Protein AF-A0A9E1QQD1-F1 (afdb_monomer)

Secondary structure (DSSP, 8-state):
--TT---GGGGGGHHHHHHHHHHHHHTT--HHHHHHHHHHT-TT--------SSHHHHHHHHHHTT----GGGGGGG----HHHH-GGG---

Solvent-accessible surface area (backbone atoms only — not comparable to full-atom values): 5832 Å² total; per-residue (Å²): 135,69,92,89,67,76,54,78,75,50,55,91,50,40,68,41,56,50,48,50,54,48,53,18,55,78,69,77,38,52,68,63,28,45,57,49,7,30,56,70,46,37,87,87,57,91,76,85,88,81,89,71,93,47,70,65,55,49,48,55,51,60,60,24,68,74,45,86,38,69,42,85,81,51,63,86,52,66,74,86,57,54,65,78,71,35,76,91,62,53,79,124

Foldseek 3Di:
DPPPDDDPLCVVLVVLVVVLVVVCVVVVHDSLLAVLLLLVQDPPDPDDDDDDDDPVVVVVNVVSNVHHDNNVVSPVSDDPDCCPVPPVNDPD

pLDDT: mean 92.02, std 9.89, range [46.66, 97.88]

Nearest PDB structures (foldseek):
  8jwk-assembly2_K  TM=8.155E-01  e=8.364E-02  Streptomyces xinghaiensis
  8jwk-assembly1_H  TM=8.516E-01  e=1.275E-01  Streptomyces xinghaiensis
  8jwo-ass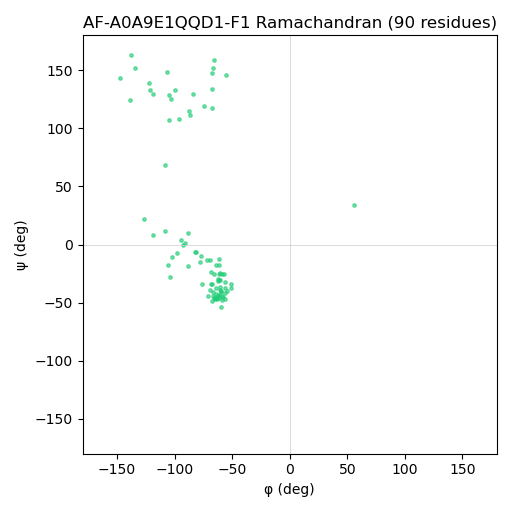embly1_E  TM=8.115E-01  e=1.130E-01  Streptomyces xinghaiensis
  7utf-assembly2_B  TM=6.924E-01  e=9.435E-02  Rhizobium leguminosarum
  8hwn-assembly3_C  TM=7.086E-01  e=4.800E-01  Devosia

Radius of gyration: 14.03 Å; Cα contacts (8 Å, |Δi|>4): 63; chains: 1; bounding box: 34×28×32 Å

Sequence (92 aa):
MPRTSIPTYFLPIKEKIELFSKSAQELSLSKLELALGYVMGINEIDKIVVGVNTIEQLREIIEATQVKVNPMKFTDVSIDDQSYTNPSLWKI

Mean predicted aligned error: 3.93 Å

Structure (mmCIF, N/CA/C/O backbone):
data_AF-A0A9E1QQD1-F1
#
_entry.id   AF-A0A9E1QQD1-F1
#
loop_
_atom_site.group_PDB
_atom_site.id
_atom_site.type_symbol
_atom_site.label_atom_id
_atom_site.label_alt_id
_atom_site.label_comp_id
_atom_site.label_asym_id
_atom_site.label_entity_id
_atom_site.label_seq_id
_atom_site.pdbx_PDB_ins_code
_atom_site.Cartn_x
_atom_site.Cartn_y
_atom_site.Cartn_z
_atom_site.occupancy
_atom_site.B_iso_or_equiv
_atom_site.auth_seq_id
_atom_site.auth_comp_id
_atom_site.auth_asym_id
_atom_site.auth_atom_id
_atom_site.pdbx_PDB_model_num
ATOM 1 N N . MET A 1 1 ? 6.382 6.402 6.580 1.00 47.22 1 MET A N 1
ATOM 2 C CA . MET A 1 1 ? 7.759 6.475 6.033 1.00 47.22 1 MET A CA 1
ATOM 3 C C . MET A 1 1 ? 8.151 7.921 5.757 1.00 47.22 1 MET A C 1
ATOM 5 O O . MET A 1 1 ? 7.476 8.543 4.936 1.00 47.22 1 MET A O 1
ATOM 9 N N . PRO A 1 2 ? 9.203 8.443 6.411 1.00 46.66 2 PRO A N 1
ATOM 10 C CA . PRO A 1 2 ? 9.857 9.688 6.013 1.00 46.66 2 PRO A CA 1
ATOM 11 C C . PRO A 1 2 ? 10.585 9.525 4.664 1.00 46.66 2 PRO A C 1
ATOM 13 O O . PRO A 1 2 ? 11.085 8.444 4.351 1.00 46.66 2 PRO A O 1
ATOM 16 N N . ARG A 1 3 ? 10.643 10.599 3.862 1.00 47.12 3 ARG A N 1
ATOM 17 C CA . ARG A 1 3 ? 11.154 10.611 2.468 1.00 47.12 3 ARG A CA 1
ATOM 18 C C . ARG A 1 3 ? 12.633 10.203 2.320 1.00 47.12 3 ARG A C 1
ATOM 20 O O . ARG A 1 3 ? 13.083 9.920 1.219 1.00 47.12 3 ARG A O 1
ATOM 27 N N . THR A 1 4 ? 13.384 10.133 3.418 1.00 52.62 4 THR A N 1
ATOM 28 C CA . THR A 1 4 ? 14.821 9.806 3.467 1.00 52.62 4 THR A CA 1
ATOM 29 C C . THR A 1 4 ? 15.139 8.307 3.576 1.00 52.62 4 THR A C 1
ATOM 31 O O . THR A 1 4 ? 16.291 7.958 3.799 1.00 52.62 4 THR A O 1
ATOM 34 N N . SER A 1 5 ? 14.155 7.412 3.423 1.00 73.25 5 SER A N 1
ATOM 35 C CA . SER A 1 5 ? 14.302 5.975 3.736 1.00 73.25 5 SER A CA 1
ATOM 36 C C . SER A 1 5 ? 14.113 5.007 2.562 1.00 73.25 5 SER A C 1
ATOM 38 O O . SER A 1 5 ? 14.067 3.805 2.794 1.00 73.25 5 SER A O 1
ATOM 40 N N . ILE A 1 6 ? 13.996 5.489 1.316 1.00 84.88 6 ILE A N 1
ATOM 41 C CA . ILE A 1 6 ? 13.829 4.604 0.149 1.00 84.88 6 ILE A CA 1
ATOM 42 C C . ILE A 1 6 ? 15.179 3.934 -0.174 1.00 84.88 6 ILE A C 1
ATOM 44 O O . ILE A 1 6 ? 16.131 4.655 -0.486 1.00 84.88 6 ILE A O 1
ATOM 48 N N . PRO A 1 7 ? 15.285 2.590 -0.130 1.00 91.06 7 PRO A N 1
ATOM 49 C CA . PRO A 1 7 ? 16.504 1.883 -0.519 1.00 91.06 7 PRO A CA 1
ATOM 50 C C . PRO A 1 7 ? 16.958 2.232 -1.941 1.00 91.06 7 PRO A C 1
ATOM 52 O O . PRO A 1 7 ? 16.126 2.387 -2.836 1.00 91.06 7 PRO A O 1
ATOM 55 N N . THR A 1 8 ? 18.278 2.266 -2.175 1.00 93.19 8 THR A N 1
ATOM 56 C CA . THR A 1 8 ? 18.878 2.535 -3.500 1.00 93.19 8 THR A CA 1
ATOM 57 C C . THR A 1 8 ? 18.291 1.638 -4.592 1.00 93.19 8 THR A C 1
ATOM 59 O O . THR A 1 8 ? 18.090 2.080 -5.721 1.00 93.19 8 THR A O 1
ATOM 62 N N . TYR A 1 9 ? 17.949 0.398 -4.227 1.00 94.56 9 TYR A N 1
ATOM 63 C CA . TYR A 1 9 ? 17.279 -0.577 -5.083 1.00 94.56 9 TYR A CA 1
ATOM 64 C C . TYR A 1 9 ? 16.008 -0.037 -5.761 1.00 94.56 9 TYR A C 1
ATOM 66 O O . TYR A 1 9 ? 15.770 -0.333 -6.925 1.00 94.56 9 TYR A O 1
ATOM 74 N N . PHE A 1 10 ? 15.221 0.797 -5.072 1.00 94.31 10 PHE A N 1
ATOM 75 C CA . PHE A 1 10 ? 13.956 1.340 -5.581 1.00 94.31 10 PHE A CA 1
ATOM 76 C C . PHE A 1 10 ? 14.086 2.720 -6.239 1.00 94.31 10 PHE A C 1
ATOM 78 O O . PHE A 1 10 ? 13.082 3.295 -6.658 1.00 94.31 10 PHE A O 1
ATOM 85 N N . LEU A 1 11 ? 15.298 3.275 -6.366 1.00 93.56 11 LEU A N 1
ATOM 86 C CA . LEU A 1 11 ? 15.492 4.560 -7.048 1.00 93.56 11 LEU A CA 1
ATOM 87 C C . LEU A 1 11 ? 14.959 4.594 -8.489 1.00 93.56 11 LEU A C 1
ATOM 89 O O . LEU A 1 11 ? 14.388 5.627 -8.842 1.00 93.56 11 LEU A O 1
ATOM 93 N N . PRO A 1 12 ? 15.054 3.519 -9.302 1.00 95.38 12 PRO A N 1
ATOM 94 C CA . PRO A 1 12 ? 14.509 3.537 -10.660 1.00 95.38 12 PRO A CA 1
ATOM 95 C C . PR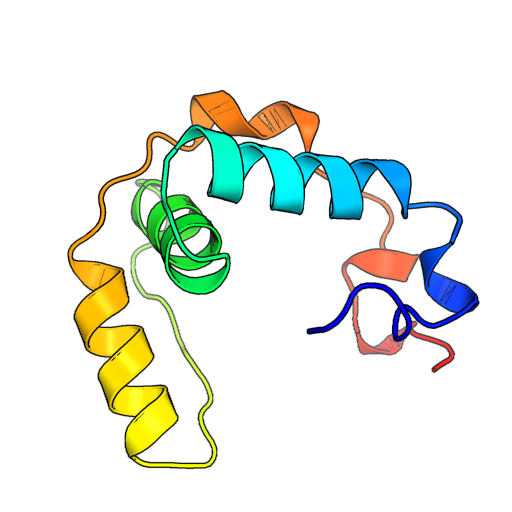O A 1 12 ? 12.994 3.771 -10.724 1.00 95.38 12 PRO A C 1
ATOM 97 O O . PRO A 1 12 ? 12.501 4.279 -11.723 1.00 95.38 12 PRO A O 1
ATOM 100 N N . ILE A 1 13 ? 12.257 3.443 -9.658 1.00 94.75 13 ILE A N 1
ATOM 101 C CA . ILE A 1 13 ? 10.801 3.640 -9.568 1.00 94.75 13 ILE A CA 1
ATOM 102 C C . ILE A 1 13 ? 10.408 4.767 -8.608 1.00 94.75 13 ILE A C 1
ATOM 104 O O . ILE A 1 13 ? 9.232 4.922 -8.271 1.00 94.75 13 ILE A O 1
ATOM 108 N N . LYS A 1 14 ? 11.374 5.577 -8.157 1.00 93.38 14 LYS A N 1
ATOM 109 C CA . LYS A 1 14 ? 11.142 6.644 -7.176 1.00 93.38 14 LYS A CA 1
ATOM 110 C C . LYS A 1 14 ? 10.033 7.599 -7.610 1.00 93.38 14 LYS A C 1
ATOM 112 O O . LYS A 1 14 ? 9.218 7.989 -6.783 1.00 93.38 14 LYS A O 1
ATOM 117 N N . GLU A 1 15 ? 9.971 7.947 -8.892 1.00 93.44 15 GLU A N 1
ATOM 118 C CA . GLU A 1 15 ? 8.942 8.848 -9.421 1.00 93.44 15 GLU A CA 1
ATOM 119 C C . GLU A 1 15 ? 7.525 8.304 -9.206 1.00 93.44 15 GLU A C 1
ATOM 121 O O . GLU A 1 15 ? 6.645 9.053 -8.790 1.00 93.44 15 GLU A O 1
ATOM 126 N N . LYS A 1 16 ? 7.309 6.994 -9.391 1.00 93.69 16 LYS A N 1
ATOM 127 C CA . LYS A 1 16 ? 6.017 6.338 -9.129 1.00 93.69 16 LYS A CA 1
ATOM 128 C C . LYS A 1 16 ? 5.671 6.350 -7.635 1.00 93.69 16 LYS A C 1
ATOM 130 O O . LYS A 1 16 ? 4.530 6.627 -7.273 1.00 93.69 16 LYS A O 1
ATOM 135 N N . ILE A 1 17 ? 6.657 6.115 -6.763 1.00 92.69 17 ILE A N 1
ATOM 136 C CA . ILE A 1 17 ? 6.485 6.152 -5.297 1.00 92.69 17 ILE A CA 1
ATOM 137 C C . ILE A 1 17 ? 6.119 7.567 -4.813 1.00 92.69 17 ILE A C 1
ATOM 139 O O . ILE A 1 17 ? 5.248 7.739 -3.949 1.00 92.69 17 ILE A O 1
ATOM 143 N N . GLU A 1 18 ? 6.776 8.590 -5.361 1.00 93.19 18 GLU A N 1
ATOM 144 C CA . GLU A 1 18 ? 6.477 9.990 -5.052 1.00 93.19 18 GLU A CA 1
ATOM 145 C C . GLU A 1 18 ? 5.120 10.408 -5.625 1.00 93.19 18 GLU A C 1
ATOM 147 O O . GLU A 1 18 ? 4.360 11.076 -4.927 1.00 93.19 18 GLU A O 1
ATOM 152 N N . LEU A 1 19 ? 4.768 9.958 -6.835 1.00 94.25 19 LEU A N 1
ATOM 153 C CA . LEU A 1 19 ? 3.448 10.191 -7.423 1.00 94.25 19 LEU A CA 1
ATOM 154 C C . LEU A 1 19 ? 2.340 9.608 -6.541 1.00 94.25 19 LEU A C 1
ATOM 156 O O . LEU A 1 19 ? 1.418 10.330 -6.182 1.00 94.25 19 LEU A O 1
ATOM 160 N N . PHE A 1 20 ? 2.478 8.357 -6.093 1.00 94.44 20 PHE A N 1
ATOM 161 C CA . PHE A 1 20 ? 1.551 7.741 -5.138 1.00 94.44 20 PHE A CA 1
ATOM 162 C C . PHE A 1 20 ? 1.424 8.558 -3.843 1.00 94.44 20 PHE A C 1
ATOM 164 O O . PHE A 1 20 ? 0.320 8.837 -3.370 1.00 94.44 20 PHE A O 1
ATOM 171 N N . SER A 1 21 ? 2.556 8.986 -3.276 1.00 93.62 21 SER A N 1
ATOM 172 C CA . SER A 1 21 ? 2.564 9.791 -2.049 1.00 93.62 21 SER A CA 1
ATOM 173 C C . SER A 1 21 ? 1.887 11.151 -2.250 1.00 93.62 21 SER A C 1
ATOM 175 O O . SER A 1 21 ? 1.178 11.622 -1.360 1.00 93.62 21 SER A O 1
ATOM 177 N N . LYS A 1 22 ? 2.077 11.770 -3.421 1.00 94.25 22 LYS A N 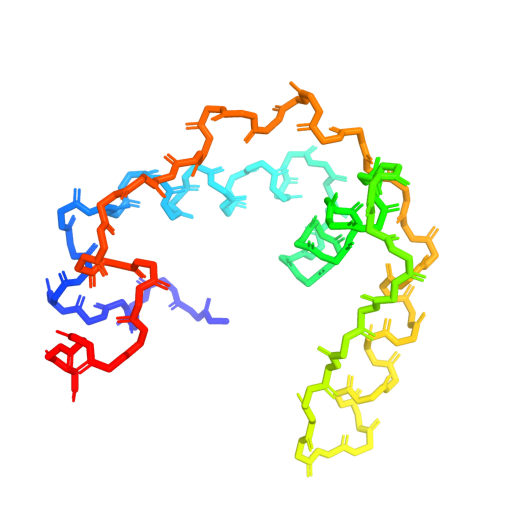1
ATOM 178 C CA . LYS A 1 22 ? 1.428 13.024 -3.807 1.00 94.25 22 LYS A CA 1
ATOM 179 C C . LYS A 1 22 ? -0.077 12.837 -3.982 1.00 94.25 22 LYS A C 1
ATOM 181 O O . LYS A 1 22 ? -0.835 13.639 -3.454 1.00 94.25 22 LYS A O 1
ATOM 186 N N . SER A 1 23 ? -0.512 11.762 -4.638 1.00 94.75 23 SER A N 1
ATOM 187 C CA . SER A 1 23 ? -1.933 11.446 -4.813 1.00 94.75 23 SER A CA 1
ATOM 188 C C . SER A 1 23 ? -2.656 11.259 -3.478 1.00 94.75 23 SER A C 1
ATOM 190 O O . SER A 1 23 ? -3.767 11.755 -3.313 1.00 94.75 23 SER A O 1
ATOM 192 N N . ALA A 1 24 ? -2.022 10.606 -2.498 1.00 94.75 24 ALA A N 1
ATOM 193 C CA . ALA A 1 24 ? -2.581 10.499 -1.148 1.00 94.75 24 ALA A CA 1
ATOM 194 C C . ALA A 1 24 ? -2.753 11.887 -0.509 1.00 94.75 24 ALA A C 1
ATOM 196 O O . ALA A 1 24 ? -3.824 12.215 -0.002 1.00 94.75 24 ALA A O 1
ATOM 197 N N . GLN A 1 25 ? -1.728 12.739 -0.619 1.00 95.25 25 GLN A N 1
ATOM 198 C CA . GLN A 1 25 ? -1.759 14.099 -0.087 1.00 95.25 25 GLN A CA 1
ATOM 199 C C . GLN A 1 25 ? -2.840 14.972 -0.746 1.00 95.25 25 GLN A C 1
ATOM 201 O O . GLN A 1 25 ? -3.559 15.675 -0.043 1.00 95.25 25 GLN A O 1
ATOM 206 N N . GLU A 1 26 ? -2.977 14.923 -2.073 1.00 95.12 26 GLU A N 1
ATOM 207 C CA . GLU A 1 26 ? -3.991 15.678 -2.828 1.00 95.12 26 GLU A CA 1
ATOM 208 C C . GLU A 1 26 ? -5.422 15.298 -2.426 1.00 95.12 26 GLU A C 1
ATOM 210 O O . GLU A 1 26 ? -6.317 16.141 -2.445 1.00 95.12 26 GLU A O 1
ATOM 215 N N . LEU A 1 27 ? -5.631 14.050 -2.006 1.00 94.38 27 LEU A N 1
ATOM 216 C CA . LEU A 1 27 ? -6.922 13.542 -1.542 1.00 94.38 27 LEU A CA 1
ATOM 217 C C . LEU A 1 27 ? -7.133 13.703 -0.033 1.00 94.38 27 LEU A C 1
ATOM 219 O O . LEU A 1 27 ? -8.179 13.307 0.471 1.00 94.38 27 LEU A O 1
ATOM 223 N N . SER A 1 28 ? -6.169 14.293 0.685 1.00 96.00 28 SER A N 1
ATOM 224 C CA . SER A 1 28 ? -6.170 14.373 2.154 1.00 96.00 28 SER A CA 1
ATOM 225 C C . SER A 1 28 ? -6.288 13.001 2.829 1.00 96.00 28 SER A C 1
ATOM 227 O O . SER A 1 28 ? -6.894 12.872 3.888 1.00 96.00 28 SER A O 1
ATOM 229 N N . LEU A 1 29 ? -5.697 11.982 2.204 1.00 95.88 29 LEU A N 1
ATOM 230 C CA . LEU A 1 29 ? -5.642 10.614 2.699 1.00 95.88 29 LEU A CA 1
ATOM 231 C C . LEU A 1 29 ? -4.236 10.285 3.194 1.00 95.88 29 LEU A C 1
ATOM 233 O O . LEU A 1 29 ? -3.218 10.728 2.652 1.00 95.88 29 LEU A O 1
ATOM 237 N N . SER A 1 30 ? -4.166 9.421 4.194 1.00 95.88 30 SER A N 1
ATOM 238 C CA . SER A 1 30 ? -2.954 8.680 4.494 1.00 95.88 30 SER A CA 1
ATOM 239 C C . SER A 1 30 ? -2.616 7.719 3.349 1.00 95.88 30 SER A C 1
ATOM 241 O O . SER A 1 30 ? -3.457 7.288 2.556 1.00 95.88 30 SER A O 1
ATOM 243 N N . LYS A 1 31 ? -1.343 7.321 3.279 1.00 94.69 31 LYS A N 1
ATOM 244 C CA . LYS A 1 31 ? -0.900 6.302 2.316 1.00 94.69 31 LYS A CA 1
ATOM 245 C 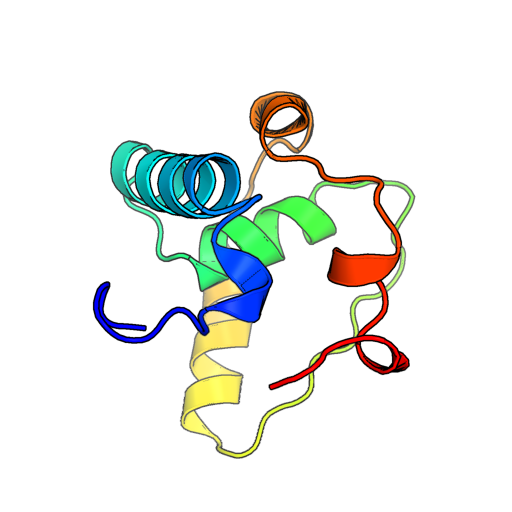C . LYS A 1 31 ? -1.581 4.951 2.546 1.00 94.69 31 LYS A C 1
ATOM 247 O O . LYS A 1 31 ? -1.785 4.220 1.585 1.00 94.69 31 LYS A O 1
ATOM 252 N N . LEU A 1 32 ? -1.921 4.633 3.797 1.00 95.75 32 LEU A N 1
ATOM 253 C CA . LEU A 1 32 ? -2.636 3.407 4.138 1.00 95.75 32 LEU A CA 1
ATOM 254 C C . LEU A 1 32 ? -4.064 3.439 3.587 1.00 95.75 32 LEU A C 1
ATOM 256 O O . LEU A 1 32 ? -4.459 2.500 2.906 1.00 95.75 32 LEU A O 1
ATOM 260 N N . GLU A 1 33 ? -4.797 4.530 3.816 1.00 96.94 33 GLU A N 1
ATOM 261 C CA . GLU A 1 33 ? -6.156 4.719 3.292 1.00 96.94 33 GLU A CA 1
ATOM 262 C C . GLU A 1 33 ? -6.195 4.646 1.769 1.00 96.94 33 GLU A C 1
ATOM 264 O O . GLU A 1 33 ? -7.045 3.957 1.210 1.00 96.94 33 GLU A O 1
ATOM 269 N N . LEU A 1 34 ? -5.252 5.303 1.084 1.00 96.06 34 LEU A N 1
ATOM 270 C CA . LEU A 1 34 ? -5.205 5.243 -0.373 1.00 96.06 34 LEU A CA 1
ATOM 271 C C . LEU A 1 34 ? -4.899 3.823 -0.875 1.00 96.06 34 LEU A C 1
ATOM 273 O O . LEU A 1 34 ? -5.581 3.339 -1.775 1.00 96.06 34 LEU A O 1
ATOM 277 N N . ALA A 1 35 ? -3.894 3.152 -0.302 1.00 94.88 35 ALA A N 1
ATOM 278 C CA . ALA A 1 35 ? -3.507 1.806 -0.722 1.00 94.88 35 ALA A CA 1
ATOM 279 C C . ALA A 1 35 ? -4.615 0.775 -0.460 1.00 94.88 35 ALA A C 1
ATOM 281 O O . ALA A 1 35 ? -4.937 -0.020 -1.343 1.00 94.88 35 ALA A O 1
ATOM 282 N N . LEU A 1 36 ? -5.214 0.803 0.733 1.00 96.62 36 LEU A N 1
ATOM 283 C CA . LEU A 1 36 ? -6.268 -0.132 1.111 1.00 96.62 36 LEU A CA 1
ATOM 284 C C . LEU A 1 36 ? -7.563 0.154 0.346 1.00 96.62 36 LEU A C 1
ATOM 286 O O . LEU A 1 36 ? -8.160 -0.763 -0.212 1.00 96.62 36 LEU A O 1
ATOM 290 N N . GLY A 1 37 ? -7.953 1.425 0.239 1.00 95.44 37 GLY A N 1
ATOM 291 C CA . GLY A 1 37 ? -9.115 1.835 -0.541 1.00 95.44 37 GLY A CA 1
ATOM 292 C C . GLY A 1 37 ? -8.982 1.472 -2.022 1.00 95.44 37 GLY A C 1
ATOM 293 O O . GLY A 1 37 ? -9.972 1.082 -2.637 1.00 95.44 37 GLY A O 1
ATOM 294 N N . TYR A 1 38 ? -7.773 1.554 -2.593 1.00 95.25 38 TYR A N 1
ATOM 295 C CA . TYR A 1 38 ? -7.508 1.125 -3.969 1.00 95.25 38 TYR A CA 1
ATOM 296 C C . TYR A 1 38 ? -7.827 -0.360 -4.160 1.00 95.25 38 TYR A C 1
ATOM 298 O O . TYR A 1 38 ? -8.628 -0.691 -5.028 1.00 95.25 38 TYR A O 1
ATOM 306 N N . VAL A 1 39 ? -7.270 -1.257 -3.337 1.00 94.25 39 VAL A N 1
ATOM 307 C CA . VAL A 1 39 ? -7.538 -2.701 -3.483 1.00 94.25 39 VAL A CA 1
ATOM 308 C C . VAL A 1 39 ? -8.985 -3.064 -3.139 1.00 94.25 39 VAL A C 1
ATOM 310 O O . VAL A 1 39 ? -9.562 -3.925 -3.791 1.00 94.25 39 VAL A O 1
ATOM 313 N N . MET A 1 40 ? -9.608 -2.374 -2.177 1.00 95.38 40 MET A N 1
ATOM 314 C CA . MET A 1 40 ? -11.026 -2.558 -1.835 1.00 95.38 40 MET A CA 1
ATOM 315 C C . MET A 1 40 ? -11.983 -2.076 -2.931 1.00 95.38 40 MET A C 1
ATOM 317 O O . MET A 1 40 ? -13.129 -2.515 -2.977 1.00 95.38 40 MET A O 1
ATOM 321 N N . GLY A 1 41 ? -11.541 -1.152 -3.786 1.00 94.00 41 GLY A N 1
ATOM 322 C CA . GLY A 1 41 ? -12.327 -0.642 -4.907 1.00 94.00 41 GLY A CA 1
ATOM 323 C C . GLY A 1 41 ? -12.313 -1.547 -6.143 1.00 94.00 41 GLY A C 1
ATOM 324 O O . GLY A 1 41 ? -13.019 -1.243 -7.104 1.00 94.00 41 GLY A O 1
ATOM 325 N N . ILE A 1 42 ? -11.50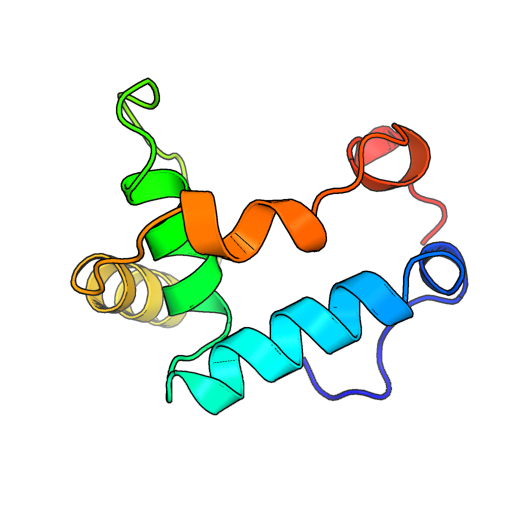4 -2.613 -6.151 1.00 94.75 42 ILE A N 1
ATOM 326 C CA . ILE A 1 42 ? -11.416 -3.576 -7.255 1.00 94.75 42 ILE A CA 1
ATOM 327 C C . ILE A 1 42 ? -12.477 -4.655 -7.034 1.00 94.75 42 ILE A C 1
ATOM 329 O O . ILE A 1 42 ? -12.406 -5.416 -6.072 1.00 94.75 42 ILE A O 1
ATOM 333 N N . ASN A 1 43 ? -13.457 -4.732 -7.934 1.00 93.75 43 ASN A N 1
ATOM 334 C CA . ASN A 1 43 ? -14.608 -5.629 -7.786 1.00 93.75 43 ASN A CA 1
ATOM 335 C C . ASN A 1 43 ? -14.223 -7.114 -7.852 1.00 93.75 43 ASN A C 1
ATOM 337 O O . ASN A 1 43 ? -14.933 -7.958 -7.319 1.00 93.75 43 ASN A O 1
ATOM 341 N N . GLU A 1 44 ? -13.114 -7.429 -8.515 1.00 96.19 44 GLU A N 1
ATOM 342 C CA . GLU A 1 44 ? -12.575 -8.774 -8.691 1.00 96.19 44 GLU A CA 1
ATOM 343 C C . GLU A 1 44 ? -11.864 -9.311 -7.436 1.00 96.19 44 GLU A C 1
ATOM 345 O O . GLU A 1 44 ? -11.507 -10.487 -7.395 1.00 96.19 44 GLU A O 1
ATOM 350 N N . ILE A 1 45 ? -11.629 -8.475 -6.416 1.00 95.50 45 ILE A N 1
ATOM 351 C CA . ILE A 1 45 ? -10.975 -8.879 -5.165 1.00 95.50 45 ILE A CA 1
ATOM 352 C C . ILE A 1 45 ? -12.033 -9.212 -4.106 1.00 95.50 45 ILE A C 1
ATOM 354 O O . ILE A 1 45 ? -12.645 -8.329 -3.511 1.00 95.50 45 ILE A O 1
ATOM 358 N N . ASP A 1 46 ? -12.195 -10.500 -3.793 1.00 95.75 46 ASP A N 1
ATOM 359 C CA . ASP A 1 46 ? -13.174 -10.960 -2.795 1.00 95.75 46 ASP A CA 1
ATOM 360 C C . ASP A 1 46 ? -12.745 -10.728 -1.337 1.00 95.75 46 ASP A C 1
ATOM 362 O O . ASP A 1 46 ? -13.580 -10.556 -0.436 1.00 95.75 46 ASP A O 1
ATOM 366 N N . LYS A 1 47 ? -11.434 -10.827 -1.075 1.00 95.69 47 LYS A N 1
ATOM 367 C CA . LYS A 1 47 ? -10.833 -10.794 0.266 1.00 95.69 47 LYS A CA 1
ATOM 368 C C . LYS A 1 47 ? -9.454 -10.152 0.224 1.00 95.69 47 LYS A C 1
ATOM 370 O O . LYS A 1 47 ? -8.671 -10.397 -0.687 1.00 95.69 47 LYS A O 1
ATOM 375 N N . ILE A 1 48 ? -9.141 -9.395 1.271 1.00 95.19 48 ILE A N 1
ATOM 376 C CA . ILE A 1 48 ? -7.833 -8.777 1.485 1.00 95.19 48 ILE A CA 1
ATOM 377 C C . ILE A 1 48 ? -7.262 -9.342 2.782 1.00 95.19 48 ILE A C 1
ATOM 379 O O . ILE A 1 48 ? -7.935 -9.345 3.813 1.00 95.19 48 ILE A O 1
ATOM 383 N N . VAL A 1 49 ? -6.022 -9.822 2.723 1.00 95.25 49 VAL A N 1
ATOM 384 C CA . VAL A 1 49 ? -5.279 -10.302 3.891 1.00 95.25 49 VAL A CA 1
ATOM 385 C C . VAL A 1 49 ? -4.242 -9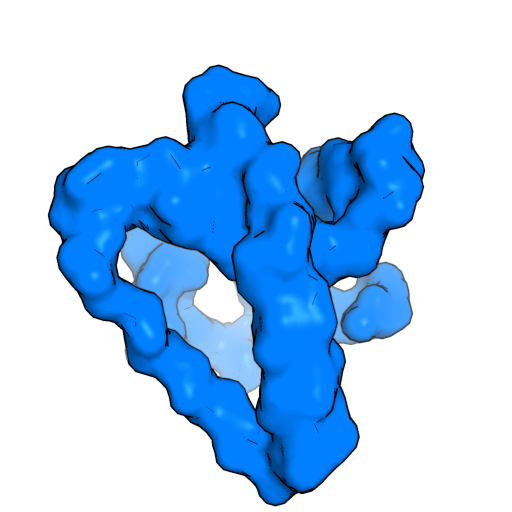.255 4.261 1.00 95.25 49 VAL A C 1
ATOM 387 O O . VAL A 1 49 ? -3.456 -8.824 3.422 1.00 95.25 49 VAL A O 1
ATOM 390 N N . VAL A 1 50 ? -4.236 -8.862 5.530 1.00 94.44 50 VAL A N 1
ATOM 391 C CA . VAL A 1 50 ? -3.310 -7.873 6.082 1.00 94.44 50 VAL A CA 1
ATOM 392 C C . VAL A 1 50 ? -2.504 -8.495 7.217 1.00 94.44 50 VAL A C 1
ATOM 394 O O . VAL A 1 50 ? -3.057 -9.166 8.087 1.00 94.44 50 VAL A O 1
ATOM 397 N N . GLY A 1 51 ? -1.190 -8.283 7.202 1.00 94.19 51 GLY A N 1
ATOM 398 C CA . GLY A 1 51 ? -0.297 -8.647 8.301 1.00 94.19 51 GLY A CA 1
ATOM 399 C C . GLY A 1 51 ? 0.008 -7.425 9.162 1.00 94.19 51 GLY A C 1
ATOM 400 O O . GLY A 1 51 ? 0.347 -6.370 8.630 1.00 94.19 51 GLY A O 1
ATOM 401 N N . VAL A 1 52 ? -0.093 -7.567 10.483 1.00 95.62 52 VAL A N 1
ATOM 402 C CA . VAL A 1 52 ? 0.215 -6.511 11.459 1.00 95.62 52 VAL A CA 1
ATOM 403 C C . VAL A 1 52 ? 1.052 -7.072 12.597 1.00 95.62 52 VAL A C 1
ATOM 405 O O . VAL A 1 52 ? 0.949 -8.252 12.924 1.00 95.62 52 VAL A O 1
ATOM 408 N N . ASN A 1 53 ? 1.861 -6.216 13.214 1.00 96.75 53 ASN A N 1
ATOM 409 C CA . ASN A 1 53 ? 2.688 -6.576 14.366 1.00 96.75 53 ASN A CA 1
ATOM 410 C C . ASN A 1 53 ? 2.147 -6.006 15.682 1.00 96.75 53 ASN A C 1
ATOM 412 O O . ASN A 1 53 ? 2.549 -6.462 16.750 1.00 96.75 53 ASN A O 1
ATOM 416 N N . THR A 1 54 ? 1.261 -5.006 15.626 1.00 97.62 54 THR A N 1
ATOM 417 C CA . THR A 1 54 ? 0.721 -4.341 16.819 1.00 97.62 54 THR A CA 1
ATOM 418 C C . THR A 1 54 ? -0.780 -4.089 16.708 1.00 97.62 54 THR A C 1
ATOM 420 O O . THR A 1 54 ? -1.368 -4.129 15.623 1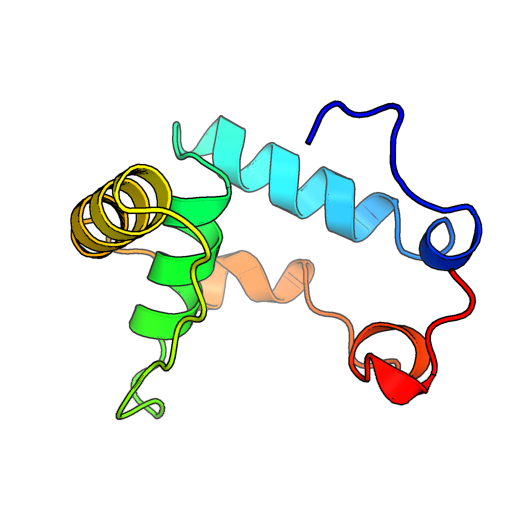.00 97.62 54 THR A O 1
ATOM 423 N N . ILE A 1 55 ? -1.410 -3.820 17.852 1.00 97.88 55 ILE A N 1
ATOM 424 C CA . ILE A 1 55 ? -2.844 -3.517 17.938 1.00 97.88 55 ILE A CA 1
ATOM 425 C C . ILE A 1 55 ? -3.151 -2.170 17.274 1.00 97.88 55 ILE A C 1
ATOM 427 O O . ILE A 1 55 ? -4.205 -2.004 16.668 1.00 97.88 55 ILE A O 1
ATOM 431 N N . GLU A 1 56 ? -2.233 -1.213 17.358 1.00 97.19 56 GLU A N 1
ATOM 432 C CA . GLU A 1 56 ? -2.366 0.114 16.756 1.00 97.19 56 GLU A CA 1
ATOM 433 C C . GLU A 1 56 ? -2.441 0.002 15.233 1.00 97.19 56 GLU A C 1
ATOM 435 O O . GLU A 1 56 ? -3.366 0.539 14.636 1.00 97.19 56 GLU A O 1
ATOM 440 N N . GLN A 1 57 ? -1.562 -0.796 14.616 1.00 96.38 57 GLN A N 1
ATOM 441 C CA . GLN A 1 57 ? -1.613 -1.062 13.173 1.00 96.38 57 GLN A CA 1
ATOM 442 C C . GLN A 1 57 ? -2.936 -1.717 12.761 1.00 96.38 57 GLN A C 1
ATOM 444 O O . GLN A 1 57 ? -3.502 -1.377 11.725 1.00 96.38 57 GLN A O 1
ATOM 449 N N . LEU A 1 58 ? -3.460 -2.641 13.577 1.00 97.25 58 LEU A N 1
ATOM 450 C CA . LEU A 1 58 ? -4.768 -3.244 13.319 1.00 97.25 58 LEU A CA 1
ATOM 451 C C . LEU A 1 58 ? -5.886 -2.192 13.339 1.00 97.25 58 LEU A C 1
ATOM 453 O O . LEU A 1 58 ? -6.755 -2.211 12.470 1.00 97.25 58 LEU A O 1
ATOM 457 N N . ARG A 1 59 ? -5.863 -1.271 14.310 1.00 97.25 59 ARG A N 1
ATOM 458 C CA . ARG A 1 59 ? -6.840 -0.175 14.409 1.00 97.25 59 ARG A CA 1
ATOM 459 C C . ARG A 1 59 ? -6.758 0.760 13.205 1.00 97.25 59 ARG A C 1
ATOM 461 O O . ARG A 1 59 ? -7.790 1.016 12.596 1.00 97.25 59 ARG A O 1
ATOM 468 N N . GLU A 1 60 ? -5.553 1.179 12.821 1.00 96.88 60 GLU A N 1
ATOM 469 C CA . GLU A 1 60 ? -5.322 2.020 11.637 1.00 96.88 60 GLU A CA 1
ATOM 470 C C . GLU A 1 60 ? -5.883 1.371 10.364 1.00 96.88 60 GLU A C 1
ATOM 472 O O . GLU A 1 60 ? -6.518 2.037 9.549 1.00 96.88 60 GLU A O 1
ATOM 477 N N . ILE A 1 61 ? -5.701 0.056 10.199 1.00 97.19 61 ILE A N 1
ATOM 478 C CA . ILE A 1 61 ? -6.257 -0.674 9.055 1.00 97.19 61 ILE A CA 1
ATOM 479 C C . ILE A 1 61 ? -7.782 -0.685 9.095 1.00 97.19 61 ILE A C 1
ATOM 481 O O . ILE A 1 61 ? -8.408 -0.423 8.070 1.00 97.19 61 ILE A O 1
ATOM 485 N N . ILE A 1 62 ? -8.387 -0.979 10.251 1.00 96.31 62 ILE A N 1
ATOM 486 C CA . ILE A 1 62 ? -9.849 -0.985 10.398 1.00 96.31 62 ILE A CA 1
ATOM 487 C C . ILE A 1 62 ? -10.421 0.389 10.035 1.00 96.31 62 ILE A C 1
ATOM 489 O O . ILE A 1 62 ? -11.387 0.459 9.279 1.00 96.31 62 ILE A O 1
ATOM 493 N N . GLU A 1 63 ? -9.815 1.473 10.511 1.00 96.62 63 GLU A N 1
ATOM 494 C CA . GLU A 1 63 ? -10.228 2.839 10.171 1.00 96.62 63 GLU A CA 1
ATOM 495 C C . GLU A 1 63 ? -10.075 3.116 8.668 1.00 96.62 63 GLU A C 1
ATOM 497 O O . GLU A 1 63 ? -11.014 3.594 8.027 1.00 96.62 63 GLU A O 1
ATOM 502 N N . ALA A 1 64 ? -8.953 2.705 8.071 1.00 96.75 64 ALA A N 1
ATOM 503 C CA . ALA A 1 64 ? -8.691 2.881 6.647 1.00 96.75 64 ALA A CA 1
ATOM 504 C C . ALA A 1 64 ? -9.705 2.166 5.732 1.00 96.75 64 ALA A C 1
ATOM 506 O O . ALA A 1 64 ? -9.934 2.624 4.611 1.00 96.75 64 ALA A O 1
ATOM 507 N N . THR A 1 65 ? -10.365 1.092 6.192 1.00 95.19 65 THR A N 1
ATOM 508 C CA . THR A 1 65 ? -11.407 0.402 5.398 1.00 95.19 65 THR A CA 1
ATOM 509 C C . THR A 1 65 ? -12.639 1.259 5.103 1.00 95.19 65 THR A C 1
ATOM 511 O O . THR A 1 65 ? -13.424 0.926 4.215 1.00 95.19 65 THR A O 1
ATOM 514 N N . GLN A 1 66 ? -12.843 2.349 5.846 1.00 94.56 66 GLN A N 1
ATOM 515 C CA . GLN A 1 66 ? -13.998 3.228 5.658 1.00 94.56 66 GLN A CA 1
ATOM 516 C C . GLN A 1 66 ? -13.833 4.162 4.448 1.00 94.56 66 GLN A C 1
ATOM 518 O O . GLN A 1 66 ? -14.813 4.744 3.974 1.00 94.56 66 GLN A O 1
ATOM 523 N N . VAL A 1 67 ? -12.612 4.295 3.922 1.00 94.81 67 VAL A N 1
ATOM 524 C CA . VAL A 1 67 ? -12.305 5.159 2.782 1.00 94.81 67 VAL A CA 1
ATOM 525 C C . VAL A 1 67 ? -12.604 4.442 1.470 1.00 94.81 67 VAL A C 1
ATOM 527 O O . VAL A 1 67 ? -12.141 3.333 1.213 1.00 94.81 67 VAL A O 1
ATOM 530 N N . LYS A 1 68 ? -13.355 5.114 0.592 1.00 92.75 68 LYS A N 1
ATOM 531 C CA . LYS A 1 68 ? -13.650 4.626 -0.760 1.00 92.75 68 LYS A CA 1
ATOM 532 C C . LYS A 1 68 ? -12.792 5.350 -1.783 1.00 92.75 68 LYS A C 1
ATOM 534 O O . LYS A 1 68 ? -12.837 6.573 -1.892 1.00 92.75 68 LYS A O 1
ATOM 539 N N . VAL A 1 69 ? -12.067 4.576 -2.577 1.00 93.56 69 VAL A N 1
ATOM 540 C CA . VAL A 1 69 ? -11.197 5.066 -3.644 1.00 93.56 69 VAL A CA 1
ATOM 541 C C . VAL A 1 69 ? -11.656 4.441 -4.958 1.00 93.56 69 VAL A C 1
ATOM 543 O O . VAL A 1 69 ? -12.004 3.267 -4.995 1.00 93.56 69 VAL A O 1
ATOM 546 N N . ASN A 1 70 ? -11.680 5.222 -6.041 1.00 92.94 70 ASN A N 1
ATOM 547 C CA . ASN A 1 70 ? -11.905 4.683 -7.384 1.00 92.94 70 ASN A CA 1
ATOM 548 C C . ASN A 1 70 ? -10.556 4.237 -7.982 1.00 92.94 70 ASN A C 1
ATOM 550 O O . ASN A 1 70 ? -9.755 5.121 -8.307 1.00 92.94 70 ASN A O 1
ATOM 554 N N . PRO A 1 71 ? -10.304 2.927 -8.180 1.00 88.88 71 PRO A N 1
ATOM 555 C CA . PRO A 1 71 ? -9.005 2.429 -8.640 1.00 88.88 71 PRO A CA 1
ATOM 556 C C . PRO A 1 71 ? -8.597 2.963 -10.016 1.00 88.88 71 PRO A C 1
ATOM 558 O O . PRO A 1 71 ? -7.417 3.201 -10.260 1.00 88.88 71 PRO A O 1
ATOM 561 N N . MET A 1 72 ? -9.572 3.249 -10.888 1.00 88.94 72 MET A N 1
ATOM 562 C CA . MET A 1 72 ? -9.331 3.743 -12.252 1.00 88.94 72 MET A CA 1
ATOM 563 C C . MET A 1 72 ? -8.589 5.086 -12.294 1.00 88.94 72 MET A C 1
ATOM 565 O O . MET A 1 72 ? -8.047 5.452 -13.329 1.00 88.94 72 MET A O 1
ATOM 569 N N . LYS A 1 73 ? -8.549 5.837 -11.185 1.00 89.88 73 LYS A N 1
ATOM 570 C CA . LYS A 1 73 ? -7.807 7.105 -11.093 1.00 89.88 73 LYS A CA 1
ATOM 571 C C . LYS A 1 73 ? -6.310 6.930 -10.815 1.00 89.88 73 LYS A C 1
ATOM 573 O O . LYS A 1 73 ? -5.591 7.922 -10.800 1.00 89.88 73 LYS A O 1
ATOM 578 N N . PHE A 1 74 ? -5.850 5.704 -10.563 1.00 89.19 74 PHE A N 1
ATOM 579 C CA . PHE A 1 74 ? -4.487 5.419 -10.104 1.00 89.19 74 PHE A CA 1
ATOM 580 C C . PHE A 1 74 ? -3.779 4.387 -10.986 1.00 89.19 74 PHE A C 1
ATOM 582 O O . PHE A 1 74 ? -2.803 3.774 -10.567 1.00 89.19 74 PHE A O 1
ATOM 589 N N . THR A 1 75 ? -4.221 4.203 -12.229 1.00 85.69 75 THR A N 1
ATOM 590 C CA . THR A 1 75 ? -3.520 3.340 -13.192 1.00 85.69 75 THR A CA 1
ATOM 591 C C . THR A 1 75 ? -2.110 3.851 -13.489 1.00 85.69 75 THR A C 1
ATOM 593 O O . THR A 1 75 ? -1.199 3.062 -13.702 1.00 85.69 75 THR A O 1
ATOM 596 N N . ASP A 1 76 ? -1.890 5.165 -13.410 1.00 87.38 76 ASP A N 1
ATOM 597 C CA . ASP A 1 76 ? -0.603 5.788 -13.729 1.00 87.38 76 ASP A CA 1
ATOM 598 C C . ASP A 1 76 ? 0.493 5.511 -12.690 1.00 87.38 76 ASP A C 1
ATOM 600 O O . ASP A 1 76 ? 1.670 5.747 -12.968 1.00 87.38 76 ASP A O 1
ATOM 604 N N . VAL A 1 77 ? 0.152 4.996 -11.503 1.00 88.94 77 VAL A N 1
ATOM 605 C CA . VAL A 1 77 ? 1.144 4.595 -10.488 1.00 88.94 77 VAL A CA 1
ATOM 606 C C . VAL A 1 77 ? 1.545 3.120 -10.588 1.00 88.94 77 VAL A C 1
ATOM 608 O O . VAL A 1 77 ? 2.391 2.684 -9.808 1.00 88.94 77 VAL A O 1
ATOM 611 N N . SER A 1 78 ? 0.989 2.356 -11.538 1.00 90.62 78 SER A N 1
ATOM 612 C CA . SER A 1 78 ? 1.303 0.932 -11.692 1.00 90.62 78 SER A CA 1
ATOM 613 C C . SER A 1 78 ? 2.754 0.685 -12.126 1.00 90.62 78 SER A C 1
ATOM 615 O O . SER A 1 78 ? 3.405 1.520 -12.769 1.00 90.62 78 SER A O 1
ATOM 617 N N . ILE A 1 79 ? 3.264 -0.483 -11.732 1.00 93.44 79 ILE A N 1
ATOM 618 C CA . ILE A 1 79 ? 4.587 -1.004 -12.075 1.00 93.44 79 ILE A CA 1
ATOM 619 C C . ILE A 1 79 ? 4.416 -2.495 -12.362 1.00 93.44 79 ILE A C 1
ATOM 621 O O . ILE A 1 79 ? 3.945 -3.222 -11.492 1.00 93.44 79 ILE A O 1
ATOM 625 N N . ASP A 1 80 ? 4.842 -2.943 -13.541 1.00 93.44 80 ASP A N 1
ATOM 626 C CA . ASP A 1 80 ? 4.731 -4.352 -13.956 1.00 93.44 80 ASP A CA 1
ATOM 627 C C . ASP A 1 80 ? 6.061 -5.120 -13.847 1.00 93.44 80 ASP A C 1
ATOM 629 O O . ASP A 1 80 ? 6.098 -6.346 -13.959 1.00 93.44 80 ASP A O 1
ATOM 633 N N . ASP A 1 81 ? 7.171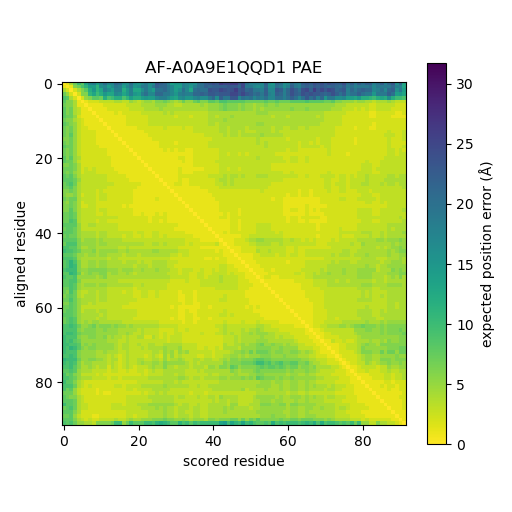 -4.414 -13.612 1.00 95.75 81 ASP A N 1
ATOM 634 C CA . ASP A 1 81 ? 8.495 -5.023 -13.471 1.00 95.75 81 ASP A CA 1
ATOM 635 C C . ASP A 1 81 ? 8.570 -5.868 -12.188 1.00 95.75 81 ASP A C 1
ATOM 637 O O . ASP A 1 81 ? 8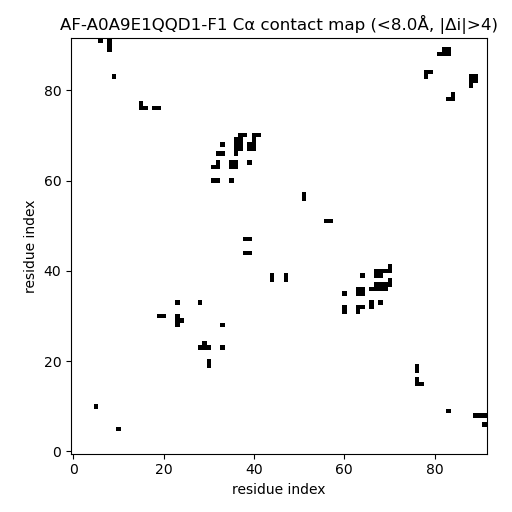.464 -5.365 -11.062 1.00 95.75 81 ASP A O 1
ATOM 641 N N . GLN A 1 82 ? 8.782 -7.174 -12.378 1.00 96.38 82 GLN A N 1
ATOM 642 C CA . GLN A 1 82 ? 8.859 -8.169 -11.308 1.00 96.38 82 GLN A CA 1
ATOM 643 C C . GLN A 1 82 ? 9.957 -7.882 -10.291 1.00 96.38 82 GLN A C 1
ATOM 645 O O . GLN A 1 82 ? 9.818 -8.271 -9.134 1.00 96.38 82 GLN A O 1
ATOM 650 N N . SER A 1 83 ? 11.010 -7.163 -10.681 1.00 96.31 83 SER A N 1
ATOM 651 C CA . SER A 1 83 ? 12.057 -6.724 -9.758 1.00 96.31 83 SER A CA 1
ATOM 652 C C . SER A 1 83 ? 11.468 -5.916 -8.599 1.00 96.31 83 SER A C 1
ATOM 654 O O . SER A 1 83 ? 11.946 -6.010 -7.478 1.00 96.31 83 SER A O 1
ATOM 656 N N . TYR A 1 84 ? 10.385 -5.168 -8.825 1.00 94.50 84 TYR A N 1
ATOM 657 C CA . TYR A 1 84 ? 9.757 -4.351 -7.786 1.00 94.50 84 TYR A CA 1
ATOM 658 C C . TYR A 1 84 ? 8.469 -4.960 -7.230 1.00 94.50 84 TYR A C 1
ATOM 660 O O . TYR A 1 84 ? 8.165 -4.726 -6.063 1.00 94.50 84 TYR A O 1
ATOM 668 N N . THR A 1 85 ? 7.734 -5.762 -8.004 1.00 93.56 85 THR A N 1
ATOM 669 C CA . THR A 1 85 ? 6.469 -6.368 -7.547 1.00 93.56 85 THR A CA 1
ATOM 670 C C . THR A 1 85 ? 6.640 -7.710 -6.838 1.00 93.56 85 THR A C 1
ATOM 672 O O . THR A 1 85 ? 5.740 -8.110 -6.101 1.00 93.56 85 THR A O 1
ATOM 675 N N . ASN A 1 86 ? 7.780 -8.392 -7.000 1.00 94.94 86 ASN A N 1
ATOM 676 C CA . ASN A 1 86 ? 8.092 -9.632 -6.292 1.00 94.94 86 ASN A CA 1
ATOM 677 C C . ASN A 1 86 ? 9.123 -9.391 -5.169 1.00 94.94 86 ASN A C 1
ATOM 679 O O . ASN A 1 86 ? 10.318 -9.257 -5.457 1.00 94.94 86 ASN A O 1
ATOM 683 N N . PRO A 1 87 ? 8.709 -9.425 -3.887 1.00 92.69 87 PRO A N 1
ATOM 684 C CA . PRO A 1 87 ? 9.609 -9.213 -2.757 1.00 92.69 87 PRO A CA 1
ATOM 685 C C . PRO A 1 87 ? 10.805 -10.168 -2.688 1.00 92.69 87 PRO A C 1
ATOM 687 O O . PRO A 1 87 ? 11.840 -9.795 -2.144 1.00 92.69 87 PRO A O 1
ATOM 690 N N . SER A 1 88 ? 10.720 -11.379 -3.256 1.00 96.25 88 SER A N 1
ATOM 691 C CA . SER A 1 88 ? 11.848 -12.324 -3.244 1.00 96.25 88 SER A CA 1
ATOM 692 C C . SER A 1 88 ? 13.025 -11.890 -4.128 1.00 96.25 88 SER A C 1
ATOM 694 O O . SER A 1 88 ? 14.093 -12.492 -4.050 1.00 96.25 88 SER A O 1
ATOM 696 N N . LEU A 1 89 ? 12.828 -10.899 -5.008 1.00 95.88 89 LEU A N 1
ATOM 697 C CA . LEU A 1 89 ? 13.856 -10.360 -5.906 1.00 95.88 89 LEU A CA 1
ATOM 698 C C . LEU A 1 89 ? 14.510 -9.077 -5.369 1.00 95.88 89 LEU A C 1
ATOM 700 O O . LEU A 1 89 ? 15.484 -8.594 -5.960 1.00 95.88 89 LEU A O 1
ATOM 704 N N . TRP A 1 90 ? 13.988 -8.522 -4.271 1.00 94.88 90 TRP A N 1
ATOM 705 C CA . TRP A 1 90 ? 14.464 -7.266 -3.703 1.00 94.88 90 TRP A CA 1
ATOM 706 C C . TRP A 1 90 ? 15.881 -7.412 -3.144 1.00 94.88 90 TRP A C 1
ATOM 708 O O . TRP A 1 90 ? 16.187 -8.360 -2.425 1.00 94.88 90 TRP A O 1
ATOM 718 N N . LYS A 1 91 ? 16.755 -6.451 -3.464 1.00 93.25 91 LYS A N 1
ATOM 719 C CA . LYS A 1 91 ? 18.141 -6.394 -2.966 1.00 93.25 91 LYS A CA 1
ATOM 720 C C . LYS A 1 91 ? 18.267 -5.258 -1.949 1.00 93.25 91 LYS A C 1
ATOM 722 O O . LYS A 1 91 ? 18.866 -4.224 -2.254 1.00 93.25 91 LYS A O 1
ATOM 727 N N . ILE A 1 92 ? 17.618 -5.439 -0.797 1.00 87.94 92 ILE A N 1
ATOM 728 C CA . ILE A 1 92 ? 17.515 -4.465 0.304 1.00 87.94 92 ILE A CA 1
ATOM 729 C C . ILE A 1 92 ? 18.092 -4.998 1.609 1.00 87.94 92 ILE A C 1
ATOM 731 O O . ILE A 1 92 ? 18.155 -6.237 1.758 1.00 87.94 92 ILE A O 1
#